Protein AF-A0A950MPV5-F1 (afdb_monomer)

Secondary structure (DSSP, 8-state):
------EEEEEEEEEEETTTTEEEEEEPPBTTTB-SEEEEEEES-HHHHHH--TT-EEEEEEEEETTEEEEEEEEE--HHHHSSTTHHHHHHHHHHHTT-----

Foldseek 3Di:
DPPQDWDKWKFFFADFDLVQQKTWTQTDDDPPPGHRHTDIAREPDSVLSVPDDGGWIWIFIWGDDPPHIHTHPIDTDDPVNVVPVPPVVVVVVVVVVVPDPPDD

Solvent-accessible surface area (backbone atoms only — not comparable to full-atom values): 6153 Å² total; per-residue (Å²): 131,84,68,73,68,65,43,82,44,44,31,34,28,66,41,71,38,73,91,79,32,36,37,32,27,39,33,52,59,39,89,100,77,44,70,64,42,78,46,76,28,39,44,83,53,66,65,62,52,71,73,54,54,62,76,40,38,36,36,29,31,42,38,64,56,92,93,47,56,30,48,39,81,76,40,80,53,56,72,70,65,75,66,47,75,60,59,63,61,53,56,57,52,58,57,58,66,74,64,65,76,89,77,129

Radius of gyration: 19.68 Å; Cα contacts (8 Å, |Δi|>4): 172; chains: 1; bounding box: 30×31×72 Å

Nearest PDB structures (foldseek):
  2vb3-assembly1_X  TM=8.362E-01  e=6.621E-05  Escherichia coli
  1zeq-assembly1_X  TM=8.185E-01  e=9.840E-05  Escherichia coli
  2qcp-assembly1_X  TM=8.170E-01  e=1.733E-04  Escherichia coli str. K-12 substr. W3110
  2pqa-assembly1_A  TM=4.362E-01  e=7.390E-02  Homo sapiens
  8u6x-assembly1_A  TM=5.128E-01  e=4.036E-01  Neisseria gonorrhoeae MS11

pLDDT: mean 77.22, std 16.52, range [36.12, 93.19]

Structure (mmCIF, N/CA/C/O backbone):
data_AF-A0A950MPV5-F1
#
_entry.id   AF-A0A950MPV5-F1
#
loop_
_atom_site.group_PDB
_atom_site.id
_atom_site.type_symbol
_atom_site.label_atom_id
_atom_site.label_alt_id
_atom_site.label_comp_id
_atom_site.label_asym_id
_atom_site.label_entity_id
_atom_site.label_seq_id
_atom_site.pdbx_PDB_ins_code
_atom_site.Cartn_x
_atom_site.Cartn_y
_atom_site.Cartn_z
_atom_site.occupancy
_atom_site.B_iso_or_equiv
_atom_site.auth_seq_id
_atom_site.auth_comp_id
_atom_site.auth_asym_id
_atom_site.auth_atom_id
_atom_site.pdbx_PDB_model_num
ATOM 1 N N . MET A 1 1 ? 19.387 19.567 -5.766 1.00 36.12 1 MET A N 1
ATOM 2 C CA . MET A 1 1 ? 17.984 19.523 -5.310 1.00 36.12 1 MET A CA 1
ATOM 3 C C . MET A 1 1 ? 17.475 18.129 -5.631 1.00 36.12 1 MET A C 1
ATOM 5 O O . MET A 1 1 ? 17.225 17.867 -6.796 1.00 36.12 1 MET A O 1
ATOM 9 N N . GLN A 1 2 ? 17.467 17.203 -4.667 1.00 39.09 2 GLN A N 1
ATOM 10 C CA . GLN A 1 2 ? 16.859 15.886 -4.887 1.00 39.09 2 GLN A CA 1
ATOM 11 C C . GLN A 1 2 ? 15.358 16.118 -4.967 1.00 39.09 2 GLN A C 1
ATOM 13 O O . GLN A 1 2 ? 14.735 16.523 -3.9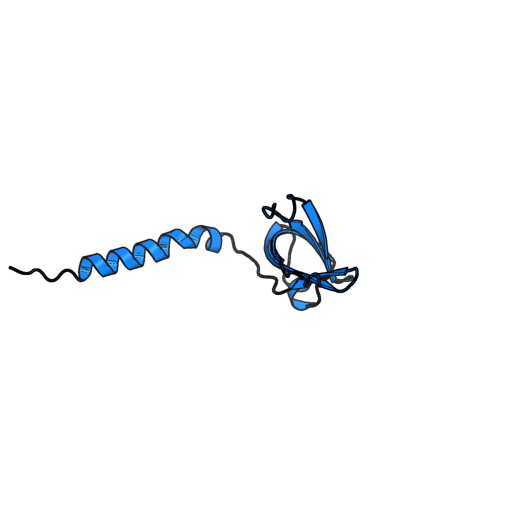84 1.00 39.09 2 GLN A O 1
ATOM 18 N N . ALA A 1 3 ? 14.815 16.002 -6.177 1.00 48.03 3 ALA A N 1
ATOM 19 C CA . ALA A 1 3 ? 13.382 15.995 -6.361 1.00 48.03 3 ALA A CA 1
ATOM 20 C C . ALA A 1 3 ? 12.829 14.872 -5.480 1.00 48.03 3 ALA A C 1
ATOM 22 O O . ALA A 1 3 ? 13.434 13.809 -5.365 1.00 48.03 3 ALA A O 1
ATOM 23 N N . ALA A 1 4 ? 11.709 15.127 -4.816 1.00 56.94 4 ALA A N 1
ATOM 24 C CA . ALA A 1 4 ? 10.892 14.071 -4.250 1.00 56.94 4 ALA A CA 1
ATOM 25 C C . ALA A 1 4 ? 10.417 13.195 -5.420 1.00 56.94 4 ALA A C 1
ATOM 27 O O . ALA A 1 4 ? 9.340 13.430 -5.964 1.00 56.94 4 ALA A O 1
ATOM 28 N N . GLU A 1 5 ? 11.270 12.283 -5.889 1.00 72.00 5 GLU A N 1
ATOM 29 C CA . GLU A 1 5 ? 10.980 11.439 -7.036 1.00 72.00 5 GLU A CA 1
ATOM 30 C C . GLU A 1 5 ? 9.854 10.501 -6.620 1.00 72.00 5 GLU A C 1
ATOM 32 O O . GLU A 1 5 ? 9.938 9.732 -5.662 1.00 72.00 5 GLU A O 1
ATOM 37 N N . MET A 1 6 ? 8.715 10.700 -7.269 1.00 82.56 6 MET A N 1
ATOM 38 C CA . MET A 1 6 ? 7.527 9.903 -7.052 1.00 82.56 6 MET A CA 1
ATOM 39 C C . MET A 1 6 ? 7.729 8.611 -7.834 1.00 82.56 6 MET A C 1
ATOM 41 O O . MET A 1 6 ? 7.761 8.636 -9.064 1.00 82.56 6 MET A O 1
ATOM 45 N N . HIS A 1 7 ? 7.880 7.490 -7.136 1.00 84.69 7 HIS A N 1
ATOM 46 C CA . HIS A 1 7 ? 8.132 6.204 -7.782 1.00 84.69 7 HIS A CA 1
ATOM 47 C C . HIS A 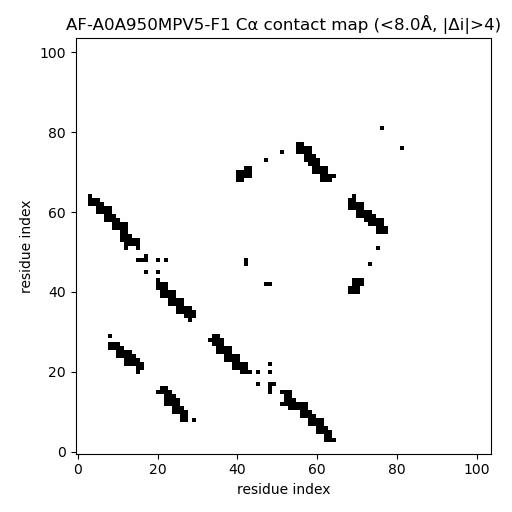1 7 ? 6.848 5.386 -7.842 1.00 84.69 7 HIS A C 1
ATOM 49 O O . HIS A 1 7 ? 6.139 5.231 -6.846 1.00 84.69 7 HIS A O 1
ATOM 55 N N . ALA A 1 8 ? 6.531 4.869 -9.028 1.00 86.06 8 ALA A N 1
ATOM 56 C CA . ALA A 1 8 ? 5.444 3.917 -9.184 1.00 86.06 8 ALA A CA 1
ATOM 57 C C . ALA A 1 8 ? 5.867 2.574 -8.579 1.00 86.06 8 ALA A C 1
ATOM 59 O O . ALA A 1 8 ? 6.880 2.001 -8.973 1.00 86.06 8 ALA A O 1
ATOM 60 N N . ALA A 1 9 ? 5.072 2.084 -7.637 1.00 87.31 9 ALA A N 1
ATOM 61 C CA . ALA A 1 9 ? 5.284 0.833 -6.940 1.00 87.31 9 ALA A CA 1
ATOM 62 C C . ALA A 1 9 ? 4.098 -0.108 -7.147 1.00 87.31 9 ALA A C 1
ATOM 64 O O . ALA A 1 9 ? 2.956 0.285 -7.420 1.00 87.31 9 ALA A O 1
ATOM 65 N N . LYS A 1 10 ? 4.402 -1.393 -7.044 1.00 90.00 10 LYS A N 1
ATOM 66 C CA . LYS A 1 10 ? 3.474 -2.497 -7.231 1.00 90.00 10 LYS A CA 1
ATOM 67 C C . LYS A 1 10 ? 3.669 -3.453 -6.068 1.00 90.00 10 LYS A C 1
ATOM 69 O O . LYS A 1 10 ? 4.800 -3.646 -5.634 1.00 90.00 10 LYS A O 1
ATOM 74 N N . GLY A 1 11 ? 2.586 -4.016 -5.554 1.00 90.94 11 GLY A N 1
ATOM 75 C CA . GLY A 1 11 ? 2.705 -4.931 -4.431 1.00 90.94 11 GLY A CA 1
ATOM 76 C C . GLY A 1 11 ? 1.407 -5.605 -4.038 1.00 90.94 11 GLY A C 1
ATOM 77 O O . GLY A 1 11 ? 0.356 -5.368 -4.637 1.00 90.94 11 GLY A O 1
ATOM 78 N N . ILE A 1 12 ? 1.492 -6.446 -3.014 1.00 92.06 12 ILE A N 1
ATOM 79 C CA . ILE A 1 12 ? 0.354 -7.164 -2.438 1.00 92.06 12 ILE A CA 1
ATOM 80 C C . ILE A 1 12 ? 0.104 -6.630 -1.035 1.00 92.06 12 ILE A C 1
ATOM 82 O O . ILE A 1 12 ? 1.019 -6.561 -0.214 1.00 92.06 12 ILE A O 1
ATOM 86 N N . VAL A 1 13 ? -1.142 -6.254 -0.752 1.00 93.06 13 VAL A N 1
ATOM 87 C CA . VAL A 1 13 ? -1.551 -5.836 0.590 1.00 93.06 13 VAL A CA 1
ATOM 88 C C . VAL A 1 13 ? -1.433 -7.026 1.534 1.00 93.06 13 VAL A C 1
ATOM 90 O O . VAL A 1 13 ? -2.085 -8.046 1.328 1.00 93.06 13 VAL A O 1
ATOM 93 N N . LEU A 1 14 ? -0.633 -6.892 2.584 1.00 93.00 14 LEU A N 1
ATOM 94 C CA . LEU A 1 14 ? -0.481 -7.915 3.617 1.00 93.00 14 LEU A CA 1
ATOM 95 C C . LEU A 1 14 ? -1.363 -7.613 4.824 1.00 93.00 14 LEU A C 1
ATOM 97 O O . LEU A 1 14 ? -1.989 -8.512 5.383 1.00 93.00 14 LEU A O 1
ATOM 101 N N . LYS A 1 15 ? -1.456 -6.335 5.203 1.00 92.88 15 LYS A N 1
ATOM 102 C CA . LYS A 1 15 ? -2.252 -5.887 6.344 1.00 92.88 15 LYS A CA 1
ATOM 103 C C . LYS A 1 15 ? -2.787 -4.478 6.119 1.00 92.88 15 LYS A C 1
ATOM 105 O O . LYS A 1 15 ? -2.146 -3.646 5.482 1.00 92.88 15 LYS A O 1
ATOM 110 N N . VAL A 1 16 ? -3.972 -4.223 6.664 1.00 92.06 16 VAL A N 1
ATOM 111 C CA . VAL A 1 16 ? -4.653 -2.930 6.603 1.00 92.06 16 VAL A CA 1
ATOM 112 C C . VAL A 1 16 ? -4.981 -2.493 8.025 1.00 92.06 16 VAL A C 1
ATOM 114 O O . VAL A 1 16 ? -5.725 -3.183 8.721 1.00 92.06 16 VAL A O 1
ATOM 117 N N . ASP A 1 17 ? -4.434 -1.360 8.456 1.00 89.94 17 ASP A N 1
ATOM 118 C CA . ASP A 1 17 ? -4.760 -0.724 9.729 1.00 89.94 17 ASP A CA 1
ATOM 119 C C . ASP A 1 17 ? -5.546 0.566 9.469 1.00 89.94 17 ASP A C 1
ATOM 121 O O . ASP A 1 17 ? -4.993 1.644 9.237 1.00 89.94 17 ASP A O 1
ATOM 125 N N . ALA A 1 18 ? -6.874 0.449 9.489 1.00 86.38 18 ALA A N 1
ATOM 126 C CA . ALA A 1 18 ? -7.771 1.580 9.277 1.00 86.38 18 ALA A CA 1
ATOM 127 C C . ALA A 1 18 ? -7.761 2.585 10.442 1.00 86.38 18 ALA A C 1
ATOM 129 O O . ALA A 1 18 ? -8.029 3.766 10.220 1.00 86.38 18 ALA A O 1
ATOM 130 N N . ALA A 1 19 ? -7.426 2.148 11.662 1.00 86.94 19 ALA A N 1
ATOM 131 C CA . ALA A 1 19 ? -7.379 3.019 12.835 1.00 86.94 19 ALA A CA 1
ATOM 132 C C . ALA A 1 19 ? -6.198 3.995 12.748 1.00 86.94 19 ALA A C 1
ATOM 134 O O . ALA A 1 19 ? -6.345 5.185 13.031 1.00 86.94 19 ALA A O 1
ATOM 135 N N . HIS A 1 20 ? -5.047 3.504 12.285 1.00 87.56 20 HIS A N 1
ATOM 136 C CA . HIS A 1 20 ? -3.825 4.290 12.125 1.00 87.56 20 HIS A CA 1
ATOM 137 C C . HIS A 1 20 ? -3.583 4.783 10.690 1.00 87.56 20 HIS A C 1
ATOM 139 O O . HIS A 1 20 ? -2.663 5.568 10.466 1.00 87.56 20 HIS A O 1
ATOM 145 N N . ARG A 1 21 ? -4.422 4.380 9.724 1.00 89.19 21 ARG A N 1
ATOM 146 C CA . ARG A 1 21 ? -4.256 4.639 8.279 1.00 89.19 21 ARG A CA 1
ATOM 147 C C . ARG A 1 21 ? -2.898 4.165 7.752 1.00 89.19 21 ARG A C 1
ATOM 149 O O . ARG A 1 21 ? -2.252 4.845 6.951 1.00 89.19 21 ARG A O 1
ATOM 156 N N . LEU A 1 22 ? -2.486 2.988 8.213 1.00 89.81 22 LEU A N 1
ATOM 157 C CA . LEU A 1 22 ? -1.261 2.314 7.800 1.00 89.81 22 LEU A CA 1
ATOM 158 C C . LEU A 1 22 ? -1.604 1.112 6.925 1.00 89.81 22 LEU A C 1
ATOM 160 O O . LEU A 1 22 ? -2.510 0.333 7.224 1.00 89.81 22 LEU A O 1
ATOM 164 N N . LEU A 1 23 ? -0.871 0.975 5.828 1.00 90.94 23 LEU A N 1
ATOM 165 C CA . LEU A 1 23 ? -1.006 -0.119 4.884 1.00 90.94 23 LEU A CA 1
ATOM 166 C C . LEU A 1 23 ? 0.328 -0.855 4.791 1.00 90.94 23 LEU A C 1
ATOM 168 O O . LEU A 1 23 ? 1.303 -0.289 4.301 1.00 90.94 23 LEU A O 1
ATOM 172 N N . THR A 1 24 ? 0.352 -2.111 5.225 1.00 93.19 24 THR A N 1
ATOM 173 C CA . THR A 1 24 ? 1.516 -2.986 5.067 1.00 93.19 24 THR A CA 1
ATOM 174 C C . THR A 1 24 ? 1.417 -3.665 3.712 1.00 93.19 24 THR A C 1
ATOM 176 O O . THR A 1 24 ? 0.470 -4.417 3.448 1.00 93.19 24 THR A O 1
ATOM 179 N N . VAL A 1 25 ? 2.382 -3.391 2.840 1.00 92.38 25 VAL A N 1
ATOM 180 C CA . VAL A 1 25 ? 2.419 -3.920 1.476 1.00 92.38 25 VAL A CA 1
ATOM 181 C C . VAL A 1 25 ? 3.741 -4.636 1.251 1.00 92.38 25 VAL A C 1
ATOM 183 O O . VAL A 1 25 ? 4.806 -4.103 1.557 1.00 92.38 25 VAL A O 1
ATOM 186 N N . SER A 1 26 ? 3.669 -5.829 0.665 1.00 92.00 26 SER A N 1
ATOM 187 C CA . SER A 1 26 ? 4.832 -6.468 0.056 1.00 92.00 26 SER A CA 1
ATOM 188 C C . SER A 1 26 ? 5.090 -5.786 -1.282 1.00 92.00 26 SER A C 1
ATOM 190 O O . SER A 1 26 ? 4.373 -6.043 -2.252 1.00 92.00 26 SER A O 1
ATOM 192 N N . CYS A 1 27 ? 6.041 -4.855 -1.311 1.00 89.69 27 CYS A N 1
ATOM 193 C CA . CYS A 1 27 ? 6.477 -4.213 -2.543 1.00 89.69 27 CYS A CA 1
ATOM 194 C C . CYS A 1 27 ? 7.267 -5.205 -3.395 1.00 89.69 27 CYS A C 1
ATOM 196 O O . CYS A 1 27 ? 8.134 -5.926 -2.903 1.00 89.69 27 CYS A O 1
ATOM 198 N N . GLU A 1 28 ? 6.988 -5.202 -4.692 1.00 88.38 28 GLU A N 1
ATOM 199 C CA . GLU A 1 28 ? 7.816 -5.859 -5.695 1.00 88.38 28 GLU A CA 1
ATOM 200 C C . GLU A 1 28 ? 9.132 -5.089 -5.878 1.00 88.38 28 GLU A C 1
ATOM 202 O O . GLU A 1 28 ? 9.199 -3.880 -5.640 1.00 88.38 28 GLU A O 1
ATOM 207 N N . ALA A 1 29 ? 10.174 -5.785 -6.336 1.00 87.06 29 ALA A N 1
ATOM 208 C CA . ALA A 1 29 ? 11.449 -5.153 -6.644 1.00 87.06 29 ALA A CA 1
ATOM 209 C C . ALA A 1 29 ? 11.271 -4.121 -7.769 1.00 87.06 29 ALA A C 1
ATOM 211 O O . ALA A 1 29 ? 10.755 -4.428 -8.846 1.00 87.06 29 ALA A O 1
ATOM 212 N N . ILE A 1 30 ? 11.729 -2.899 -7.521 1.00 80.12 30 ILE A N 1
ATOM 213 C CA . ILE A 1 30 ? 11.774 -1.805 -8.482 1.00 80.12 30 ILE A CA 1
ATOM 214 C C . ILE A 1 30 ? 13.227 -1.686 -8.961 1.00 80.12 30 ILE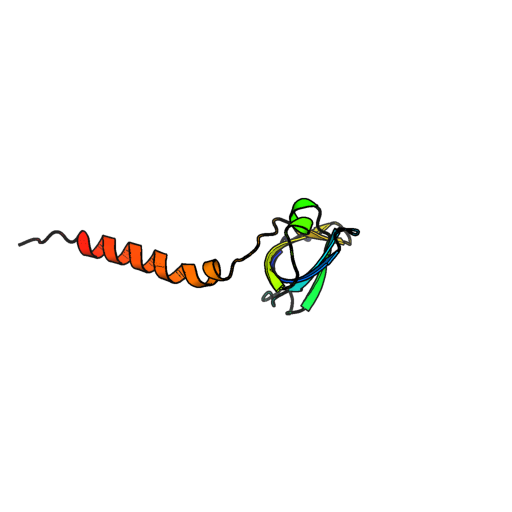 A C 1
ATOM 216 O O . ILE A 1 30 ? 14.095 -1.256 -8.190 1.00 80.12 30 ILE A O 1
ATOM 220 N N . PRO A 1 31 ? 13.521 -2.042 -10.225 1.00 77.75 31 PRO A N 1
ATOM 221 C CA . PRO A 1 31 ? 14.872 -1.968 -10.767 1.00 77.75 31 PRO A CA 1
ATOM 222 C C . PRO A 1 31 ? 15.477 -0.573 -10.587 1.00 77.75 31 PRO A C 1
ATOM 224 O O . PRO A 1 31 ? 14.839 0.426 -10.916 1.00 77.75 31 PRO A O 1
ATOM 227 N N . ASN A 1 32 ? 16.721 -0.512 -10.104 1.00 77.00 32 ASN A N 1
ATOM 228 C CA . ASN A 1 32 ? 17.457 0.728 -9.814 1.00 77.00 32 ASN A CA 1
ATOM 229 C C . ASN A 1 32 ? 16.860 1.607 -8.699 1.00 77.00 32 ASN A C 1
ATOM 231 O O . ASN A 1 32 ? 17.257 2.764 -8.571 1.00 77.00 32 ASN A O 1
ATOM 235 N N . TYR A 1 33 ? 15.933 1.080 -7.893 1.00 76.19 33 TYR A N 1
ATOM 236 C CA . TYR A 1 33 ? 15.328 1.824 -6.789 1.00 76.19 33 TYR A CA 1
ATOM 237 C C . TYR A 1 33 ? 15.282 1.032 -5.479 1.00 76.19 33 TYR A C 1
ATOM 239 O O . TYR A 1 33 ? 15.775 1.524 -4.467 1.00 76.19 33 TYR A O 1
ATOM 247 N N . MET A 1 34 ? 14.699 -0.173 -5.477 1.00 81.44 34 MET A N 1
ATOM 248 C CA . MET A 1 34 ? 14.443 -0.930 -4.245 1.00 81.44 34 MET A CA 1
ATOM 249 C C . MET A 1 34 ? 14.227 -2.422 -4.529 1.00 81.44 34 MET A C 1
ATOM 251 O O . MET A 1 34 ? 13.584 -2.774 -5.513 1.00 81.44 34 MET A O 1
ATOM 255 N N . ASP A 1 35 ? 14.722 -3.296 -3.656 1.00 85.12 35 ASP A N 1
ATOM 256 C CA . ASP A 1 35 ? 14.430 -4.734 -3.695 1.00 85.12 35 ASP A CA 1
ATOM 257 C C . ASP A 1 35 ? 13.000 -5.059 -3.238 1.00 85.12 35 ASP A C 1
ATOM 259 O O . ASP A 1 35 ? 12.303 -4.231 -2.655 1.00 85.12 35 ASP A O 1
ATOM 263 N N . ALA A 1 36 ? 12.543 -6.287 -3.490 1.00 87.44 36 ALA A N 1
ATOM 264 C CA . ALA A 1 36 ? 11.243 -6.723 -2.994 1.00 87.44 36 ALA A CA 1
ATOM 265 C C . ALA A 1 36 ? 11.272 -6.780 -1.458 1.00 87.44 36 ALA A C 1
ATOM 267 O O . ALA A 1 36 ? 11.971 -7.611 -0.876 1.00 87.44 36 ALA A O 1
ATOM 268 N N . MET A 1 37 ? 10.528 -5.890 -0.802 1.00 91.06 37 MET A N 1
ATOM 269 C CA . MET A 1 37 ? 10.495 -5.782 0.656 1.00 91.06 37 MET A CA 1
ATOM 270 C C . MET A 1 37 ? 9.093 -5.468 1.171 1.00 91.06 37 MET A C 1
ATOM 272 O O . MET A 1 37 ? 8.260 -4.883 0.478 1.00 91.06 37 MET A O 1
ATOM 276 N N . GLU A 1 38 ? 8.840 -5.844 2.419 1.00 92.06 38 GLU A N 1
ATOM 277 C CA . GLU A 1 38 ? 7.649 -5.434 3.155 1.00 92.06 38 GLU A CA 1
ATOM 278 C C . GLU A 1 38 ? 7.872 -4.043 3.758 1.00 92.06 38 GLU A C 1
ATOM 280 O O . GLU A 1 38 ? 8.865 -3.811 4.451 1.00 92.06 38 GLU A O 1
ATOM 285 N N . MET A 1 39 ? 6.956 -3.113 3.484 1.00 90.44 39 MET A N 1
ATOM 286 C CA . MET A 1 39 ? 6.956 -1.781 4.089 1.00 90.44 39 MET A CA 1
ATOM 287 C C . MET A 1 39 ? 5.556 -1.336 4.482 1.00 90.44 39 MET A C 1
ATOM 289 O O . MET A 1 39 ? 4.563 -1.636 3.812 1.00 90.44 39 MET A O 1
ATOM 293 N N . ASP A 1 40 ? 5.519 -0.526 5.534 1.00 91.12 40 ASP A N 1
ATOM 294 C CA . ASP A 1 40 ? 4.333 0.195 5.960 1.00 91.12 40 ASP A CA 1
ATOM 295 C C . ASP A 1 40 ? 4.283 1.569 5.291 1.00 91.12 40 ASP A C 1
ATOM 297 O O . ASP A 1 40 ? 5.194 2.390 5.422 1.00 91.12 40 ASP A O 1
ATOM 301 N N . PHE A 1 41 ? 3.185 1.839 4.593 1.00 90.56 41 PHE A N 1
ATOM 302 C CA . PHE A 1 41 ? 2.916 3.133 3.985 1.00 90.56 41 PHE A CA 1
ATOM 303 C C . PHE A 1 41 ? 1.736 3.804 4.674 1.00 90.56 41 PHE A C 1
ATOM 305 O O . PHE A 1 41 ? 0.677 3.207 4.868 1.00 90.56 41 PHE A O 1
ATOM 312 N N . SER A 1 42 ? 1.894 5.088 4.996 1.00 91.06 42 SER A N 1
ATOM 313 C CA . SER A 1 42 ? 0.761 5.903 5.432 1.00 91.06 42 SER A CA 1
ATOM 314 C C . SER A 1 42 ? -0.156 6.189 4.244 1.00 91.06 42 SER A C 1
ATOM 316 O O . SER A 1 42 ? 0.310 6.566 3.165 1.00 91.06 42 SER A O 1
ATOM 318 N N . VAL A 1 43 ? -1.465 6.063 4.439 1.00 89.81 43 VAL A N 1
ATOM 319 C CA . VAL A 1 43 ? -2.469 6.357 3.410 1.00 89.81 43 VAL A CA 1
ATOM 320 C C . VAL A 1 43 ? -3.256 7.594 3.818 1.00 89.81 43 VAL A C 1
ATOM 322 O O . VAL A 1 43 ? -3.802 7.684 4.915 1.00 89.81 43 VAL A O 1
ATOM 325 N N . ARG A 1 44 ? -3.301 8.593 2.934 1.00 88.31 44 ARG A N 1
ATOM 326 C CA . ARG A 1 44 ? -4.024 9.845 3.215 1.00 88.31 44 ARG A CA 1
ATOM 327 C C . ARG A 1 44 ? -5.525 9.721 3.020 1.00 88.31 44 ARG A C 1
ATOM 329 O O . ARG A 1 44 ? -6.276 10.417 3.694 1.00 88.31 44 ARG A O 1
ATOM 336 N N . ASP A 1 45 ? -5.923 8.871 2.084 1.00 86.00 45 ASP A N 1
ATOM 337 C CA . ASP A 1 45 ? -7.309 8.679 1.702 1.00 86.00 45 ASP A CA 1
ATOM 338 C C . ASP A 1 45 ? -7.937 7.552 2.545 1.00 86.00 45 ASP A C 1
ATOM 340 O O . ASP A 1 45 ? -7.527 6.394 2.422 1.00 86.00 45 ASP A O 1
ATOM 344 N N . PRO A 1 46 ? -8.873 7.860 3.459 1.00 83.94 46 PRO A N 1
ATOM 345 C CA . PRO A 1 46 ? -9.463 6.849 4.332 1.00 83.94 46 PRO A CA 1
ATOM 346 C C . PRO A 1 46 ? -10.358 5.866 3.566 1.00 83.94 46 PRO A C 1
ATOM 348 O O . PRO A 1 46 ? -10.461 4.707 3.968 1.00 83.94 46 PRO A O 1
ATOM 351 N N . GLU A 1 47 ? -10.973 6.293 2.460 1.00 85.31 47 GLU A N 1
ATOM 352 C CA . GLU A 1 47 ? -11.807 5.423 1.628 1.00 85.31 47 GLU A CA 1
ATOM 353 C C . GLU A 1 47 ? -10.960 4.385 0.890 1.00 85.31 47 GLU A C 1
ATOM 355 O O . GLU A 1 47 ? -11.357 3.224 0.787 1.00 85.31 47 GLU A O 1
ATOM 360 N N . ALA A 1 48 ? -9.757 4.758 0.449 1.00 83.19 48 ALA A N 1
ATOM 361 C CA . ALA A 1 48 ? -8.797 3.827 -0.123 1.00 83.19 48 ALA A CA 1
ATOM 362 C C . ALA A 1 48 ? -8.477 2.710 0.875 1.00 83.19 48 ALA A C 1
ATOM 364 O O . ALA A 1 48 ? -8.591 1.543 0.525 1.00 83.19 48 ALA A O 1
ATOM 365 N N . VAL A 1 49 ? -8.168 3.037 2.136 1.00 84.88 49 VAL A N 1
ATOM 366 C CA . VAL A 1 49 ? -7.890 2.027 3.177 1.00 84.88 49 VAL A CA 1
ATOM 367 C C . VAL A 1 49 ? -9.111 1.144 3.448 1.00 84.88 49 VAL A C 1
ATOM 369 O O . VAL A 1 49 ? -8.965 -0.068 3.573 1.00 84.88 49 VAL A O 1
ATOM 372 N N . ALA A 1 50 ? -10.315 1.721 3.488 1.00 85.31 50 ALA A N 1
ATOM 373 C CA . ALA A 1 50 ? -11.552 0.982 3.751 1.00 85.31 50 ALA A CA 1
ATOM 374 C C . ALA A 1 50 ? -11.892 -0.056 2.664 1.00 85.31 50 ALA A C 1
ATOM 376 O O . ALA A 1 50 ? -12.508 -1.081 2.957 1.00 85.31 50 ALA A O 1
ATOM 377 N N . ASN A 1 51 ? -11.482 0.194 1.418 1.00 85.12 51 ASN A N 1
ATOM 378 C CA . ASN A 1 51 ? -11.712 -0.707 0.287 1.00 85.12 51 ASN A CA 1
ATOM 379 C C . ASN A 1 51 ? -10.593 -1.744 0.084 1.00 85.12 51 ASN A C 1
ATOM 381 O O . ASN A 1 51 ? -10.738 -2.647 -0.744 1.00 85.12 51 ASN A O 1
ATOM 385 N N . LEU A 1 52 ? -9.485 -1.641 0.822 1.00 88.56 52 LEU A N 1
ATOM 386 C CA . LEU A 1 52 ? -8.364 -2.571 0.729 1.00 88.56 52 LEU A CA 1
ATOM 387 C C . LEU A 1 52 ? -8.524 -3.738 1.698 1.00 88.56 52 LEU A C 1
ATOM 389 O O . LEU A 1 52 ? -9.005 -3.599 2.822 1.00 88.56 52 LEU A O 1
ATOM 393 N N . LYS A 1 53 ? -8.072 -4.911 1.259 1.00 89.00 53 LYS A N 1
ATOM 394 C CA . LYS A 1 53 ? -8.047 -6.139 2.053 1.00 89.00 53 LYS A CA 1
ATOM 395 C C . LYS A 1 53 ? -6.718 -6.867 1.847 1.00 89.00 53 LYS A C 1
ATOM 397 O O . LYS A 1 53 ? -6.144 -6.779 0.757 1.00 89.00 53 LYS A O 1
ATOM 402 N N . PRO A 1 54 ? -6.244 -7.612 2.859 1.00 91.69 54 PRO A N 1
ATOM 403 C CA . PRO A 1 54 ? -5.120 -8.527 2.702 1.00 91.69 54 PRO A CA 1
ATOM 404 C C . PRO A 1 54 ? -5.302 -9.467 1.501 1.00 91.69 54 PRO A C 1
ATOM 406 O O . PRO A 1 54 ? -6.399 -9.972 1.264 1.00 91.69 54 PRO A O 1
ATOM 409 N N . GLY A 1 55 ? -4.229 -9.690 0.744 1.00 90.19 55 GLY A N 1
ATOM 410 C CA . GLY A 1 55 ? -4.195 -10.514 -0.467 1.00 90.19 55 GLY A CA 1
ATOM 411 C C . GLY A 1 55 ? -4.506 -9.770 -1.770 1.00 90.19 55 GLY A C 1
ATOM 412 O O . GLY A 1 55 ? -4.359 -10.345 -2.845 1.00 90.19 55 GLY A O 1
ATOM 413 N N . MET A 1 56 ? -4.910 -8.497 -1.717 1.00 89.69 56 MET A N 1
ATOM 414 C CA . MET A 1 56 ? -5.190 -7.717 -2.925 1.00 89.69 56 MET A CA 1
ATOM 415 C C . MET A 1 56 ? -3.897 -7.196 -3.558 1.00 89.69 56 MET A C 1
ATOM 417 O O . MET A 1 56 ? -3.094 -6.536 -2.897 1.00 89.69 56 MET A O 1
ATOM 421 N N . ALA A 1 57 ? -3.720 -7.442 -4.857 1.00 90.31 57 ALA A N 1
ATOM 422 C CA . ALA A 1 57 ? -2.667 -6.801 -5.633 1.00 90.31 57 ALA A CA 1
ATOM 423 C C . ALA A 1 57 ? -3.031 -5.332 -5.877 1.00 90.31 57 ALA A C 1
ATOM 425 O O . ALA A 1 57 ? -4.148 -5.014 -6.288 1.00 90.31 57 ALA A O 1
ATOM 426 N N . VAL A 1 58 ? -2.089 -4.4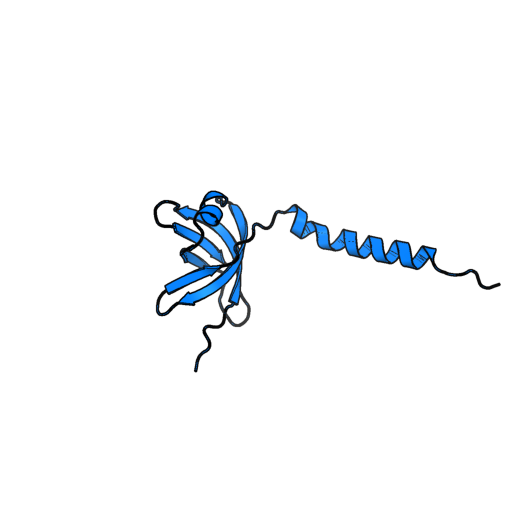26 -5.640 1.00 90.75 58 VAL A N 1
ATOM 427 C CA . VAL A 1 58 ? -2.281 -2.981 -5.763 1.00 90.75 58 VAL A CA 1
ATOM 428 C C . VAL A 1 58 ? -1.141 -2.332 -6.544 1.00 90.75 58 VAL A C 1
ATOM 430 O O . VAL A 1 58 ? -0.005 -2.806 -6.569 1.00 90.75 58 VAL A O 1
ATOM 433 N N . SER A 1 59 ? -1.457 -1.220 -7.200 1.00 90.50 59 SER A N 1
ATOM 434 C CA . SER A 1 59 ? -0.482 -0.291 -7.782 1.00 90.50 59 SER A CA 1
ATOM 435 C C . SER A 1 59 ? -0.649 1.053 -7.097 1.00 90.50 59 SER A C 1
ATOM 437 O O . SER A 1 59 ? -1.781 1.489 -6.907 1.00 90.50 59 SER A O 1
ATOM 439 N N . PHE A 1 60 ? 0.445 1.706 -6.735 1.00 91.25 60 PHE A N 1
ATOM 440 C CA . PHE A 1 60 ? 0.414 2.997 -6.055 1.00 91.25 60 PHE A CA 1
ATOM 441 C C . PHE A 1 60 ? 1.676 3.793 -6.369 1.00 91.25 60 PH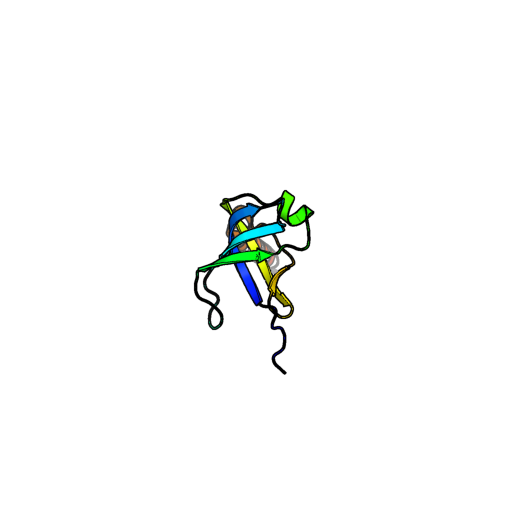E A C 1
ATOM 443 O O . PHE A 1 60 ? 2.651 3.268 -6.900 1.00 91.25 60 PHE A O 1
ATOM 450 N N . THR A 1 61 ? 1.663 5.078 -6.047 1.00 90.44 61 THR A N 1
ATOM 451 C CA . THR A 1 61 ? 2.836 5.940 -6.157 1.00 90.44 61 THR A CA 1
ATOM 452 C C . THR A 1 61 ? 3.368 6.239 -4.766 1.00 90.44 61 THR A C 1
ATOM 454 O O . THR A 1 61 ? 2.633 6.737 -3.911 1.00 90.44 61 THR A O 1
ATOM 457 N N . ILE A 1 62 ? 4.644 5.943 -4.542 1.00 88.94 62 ILE A N 1
ATOM 458 C CA . ILE A 1 62 ? 5.356 6.303 -3.320 1.00 88.94 62 ILE A CA 1
ATOM 459 C C . ILE A 1 62 ? 5.735 7.773 -3.430 1.00 88.94 62 ILE A C 1
ATOM 461 O O . ILE A 1 62 ? 6.395 8.181 -4.386 1.00 88.94 62 ILE A O 1
ATOM 465 N N . VAL A 1 63 ? 5.314 8.570 -2.450 1.00 88.06 63 VAL A N 1
ATOM 466 C CA . VAL A 1 63 ? 5.627 9.996 -2.406 1.00 88.06 63 VAL A CA 1
ATOM 467 C C . VAL A 1 63 ? 6.331 10.325 -1.091 1.00 88.06 63 VAL A C 1
ATOM 469 O O . VAL A 1 63 ? 5.725 10.176 -0.023 1.00 88.06 63 VAL A O 1
ATOM 472 N N . PRO A 1 64 ? 7.587 10.800 -1.130 1.00 85.75 64 PRO A N 1
ATOM 473 C CA . PRO A 1 64 ? 8.271 11.243 0.074 1.00 85.75 64 PRO A CA 1
ATOM 474 C C . PRO A 1 64 ? 7.721 12.593 0.548 1.00 85.75 64 PRO A C 1
ATOM 476 O O . PRO A 1 64 ? 7.480 13.516 -0.234 1.00 85.75 64 PRO A O 1
ATOM 479 N N . ARG A 1 65 ? 7.512 12.718 1.859 1.00 81.75 65 ARG A N 1
ATOM 480 C CA . ARG A 1 65 ? 7.089 13.945 2.541 1.00 81.75 65 ARG A CA 1
ATOM 481 C C . ARG A 1 65 ? 7.989 14.199 3.746 1.00 81.75 65 AR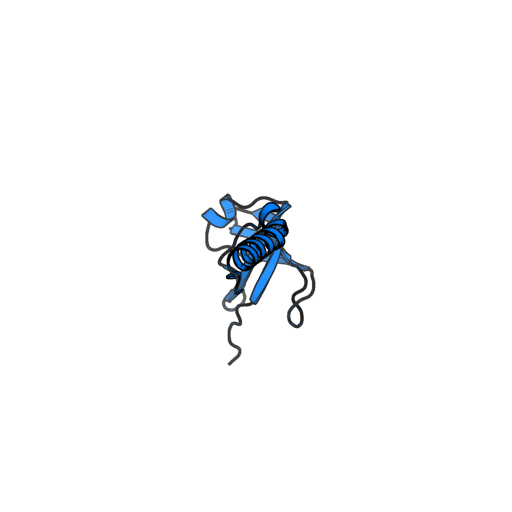G A C 1
ATOM 483 O O . ARG A 1 65 ? 7.650 13.863 4.877 1.00 81.75 65 ARG A O 1
ATOM 490 N N . GLY A 1 66 ? 9.123 14.850 3.515 1.00 81.69 66 GLY A N 1
ATOM 491 C CA . GLY A 1 66 ? 10.089 15.107 4.581 1.00 81.69 66 GLY A CA 1
ATOM 492 C C . GLY A 1 66 ? 10.742 13.803 5.036 1.00 81.69 66 GLY A C 1
ATOM 493 O O . GLY A 1 66 ? 11.545 13.252 4.293 1.00 81.69 66 GLY A O 1
ATOM 494 N N . LYS A 1 67 ? 10.400 13.323 6.237 1.00 78.62 67 LYS A N 1
ATOM 495 C CA . LYS A 1 67 ? 10.895 12.045 6.780 1.00 78.62 67 LYS 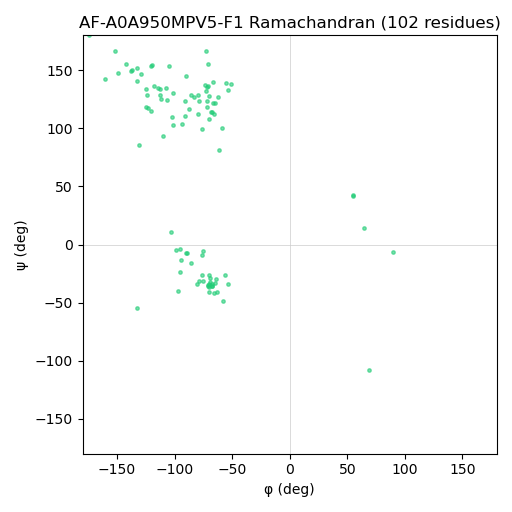A CA 1
ATOM 496 C C . LYS A 1 67 ? 9.964 10.857 6.531 1.00 78.62 67 LYS A C 1
ATOM 498 O O . LYS A 1 67 ? 10.401 9.726 6.706 1.00 78.62 67 LYS A O 1
ATOM 503 N N . ASP A 1 68 ? 8.726 11.109 6.118 1.00 79.69 68 ASP A N 1
ATOM 504 C CA . ASP A 1 68 ? 7.703 10.076 5.968 1.00 79.69 68 ASP A CA 1
ATOM 505 C C . ASP A 1 68 ? 7.458 9.729 4.497 1.00 79.69 68 ASP A C 1
ATOM 507 O O . ASP A 1 68 ? 7.627 10.562 3.601 1.00 79.69 68 ASP A O 1
ATOM 511 N N . LEU A 1 69 ? 6.995 8.506 4.250 1.00 84.31 69 LEU A N 1
ATOM 512 C CA . LEU A 1 69 ? 6.575 8.016 2.938 1.00 84.31 69 LEU A CA 1
ATOM 513 C C . LEU A 1 69 ? 5.074 7.731 2.977 1.00 84.31 69 LEU A C 1
ATOM 515 O O . LEU A 1 69 ? 4.568 7.123 3.923 1.00 84.31 69 LEU A O 1
ATOM 519 N N . TYR A 1 70 ? 4.347 8.170 1.951 1.00 90.38 70 TYR A N 1
ATOM 520 C CA . TYR A 1 70 ? 2.922 7.874 1.829 1.00 90.38 70 TYR A CA 1
ATOM 521 C C . TYR A 1 70 ? 2.586 7.305 0.455 1.00 90.38 70 TYR A C 1
ATOM 523 O O . TYR A 1 70 ? 3.188 7.678 -0.554 1.00 90.38 70 TYR A O 1
ATOM 531 N N . ALA A 1 71 ? 1.604 6.407 0.435 1.00 90.69 71 ALA A N 1
ATOM 532 C CA . ALA A 1 71 ? 1.062 5.847 -0.791 1.00 90.69 71 ALA A CA 1
ATOM 533 C C . ALA A 1 71 ? -0.028 6.777 -1.343 1.00 90.69 71 ALA A C 1
ATOM 535 O O . ALA A 1 71 ? -0.949 7.185 -0.626 1.00 90.69 71 ALA A O 1
ATOM 536 N N . LYS A 1 72 ? 0.088 7.123 -2.625 1.00 89.62 72 LYS A N 1
ATOM 537 C CA . LYS A 1 72 ? -0.873 7.939 -3.373 1.00 89.62 72 LYS A CA 1
ATOM 538 C C . LYS A 1 72 ? -1.427 7.139 -4.554 1.00 89.62 72 LYS A C 1
ATOM 540 O O . LYS A 1 72 ? -0.754 6.239 -5.052 1.00 89.62 72 LYS A O 1
ATOM 545 N N . ASP A 1 73 ? -2.637 7.484 -4.998 1.00 88.81 73 ASP A N 1
ATOM 546 C CA . ASP A 1 73 ? -3.264 6.922 -6.201 1.00 88.81 73 ASP A CA 1
ATOM 547 C C . ASP A 1 73 ? -3.337 5.379 -6.167 1.00 88.81 73 ASP A C 1
ATOM 549 O O . ASP A 1 73 ? -3.049 4.701 -7.152 1.00 88.81 73 ASP A O 1
ATOM 553 N N . ILE A 1 74 ? -3.707 4.817 -5.006 1.00 89.69 74 ILE A N 1
ATOM 554 C CA . ILE A 1 74 ? -3.788 3.365 -4.809 1.00 89.69 74 ILE A CA 1
ATOM 555 C C . ILE A 1 74 ? -4.911 2.796 -5.678 1.00 89.69 74 ILE A C 1
ATOM 557 O O . ILE A 1 74 ? -6.076 3.163 -5.533 1.00 89.69 74 ILE A O 1
ATOM 561 N N . ARG A 1 75 ? -4.561 1.864 -6.564 1.00 88.50 75 ARG A N 1
ATOM 562 C CA . ARG A 1 75 ? -5.497 1.145 -7.429 1.00 88.50 75 ARG A CA 1
ATOM 563 C C . ARG A 1 75 ? -5.359 -0.352 -7.241 1.00 88.50 75 ARG A C 1
ATOM 565 O O . ARG A 1 75 ? -4.267 -0.905 -7.370 1.00 88.50 75 ARG A O 1
ATOM 572 N N . VAL A 1 76 ? -6.485 -1.009 -6.998 1.00 88.50 76 VAL A N 1
ATOM 573 C CA . VAL A 1 76 ? -6.575 -2.468 -6.940 1.00 88.50 76 VAL A CA 1
ATOM 574 C C . VAL A 1 76 ? -6.403 -3.040 -8.344 1.00 88.50 76 VAL A C 1
ATOM 576 O O . VAL A 1 76 ? -7.099 -2.637 -9.273 1.00 88.50 76 VAL A O 1
ATOM 579 N N . ARG A 1 77 ? -5.485 -3.994 -8.496 1.00 83.19 77 ARG A N 1
ATOM 580 C CA . ARG A 1 77 ? -5.352 -4.818 -9.696 1.00 83.19 77 ARG A CA 1
ATOM 581 C C . ARG A 1 77 ? -6.144 -6.102 -9.490 1.00 83.19 77 ARG A C 1
ATOM 583 O O . ARG A 1 77 ? -5.713 -7.000 -8.773 1.00 83.19 77 ARG A O 1
ATOM 590 N N . SER A 1 78 ? -7.312 -6.195 -10.112 1.00 67.19 78 SER A N 1
ATOM 591 C CA . SER A 1 78 ? -8.040 -7.459 -10.243 1.00 67.19 78 SER A CA 1
ATOM 592 C C . SER A 1 78 ? -7.237 -8.401 -11.146 1.00 67.19 78 SER A C 1
ATOM 594 O O . SER A 1 78 ? -6.708 -7.959 -12.164 1.00 67.19 78 SER A O 1
ATOM 596 N N . MET A 1 79 ? -7.172 -9.693 -10.814 1.00 52.41 79 MET A N 1
ATOM 597 C CA . MET A 1 79 ? -6.456 -10.711 -11.607 1.00 52.41 79 MET A CA 1
ATOM 598 C C . MET A 1 79 ? -6.907 -10.731 -13.082 1.00 52.41 79 MET A C 1
ATOM 600 O O . MET A 1 79 ? -6.073 -10.829 -13.973 1.00 52.41 79 MET A O 1
ATOM 604 N N . ALA A 1 80 ? -8.193 -10.461 -13.343 1.00 53.50 80 ALA A N 1
ATOM 605 C CA . ALA A 1 80 ? -8.741 -10.307 -14.694 1.00 53.50 80 ALA A CA 1
ATOM 606 C C . ALA A 1 80 ? -8.033 -9.222 -15.534 1.00 53.50 80 ALA A C 1
ATOM 608 O O . ALA A 1 80 ? -8.000 -9.314 -16.757 1.00 53.50 80 ALA A O 1
ATOM 609 N N . ASN A 1 81 ? -7.434 -8.205 -14.903 1.00 48.28 81 ASN A N 1
ATOM 610 C CA . ASN A 1 81 ? -6.698 -7.145 -15.591 1.00 48.28 81 ASN A CA 1
ATOM 611 C C . ASN A 1 81 ? -5.228 -7.509 -15.877 1.00 48.28 81 ASN A C 1
ATOM 613 O O . ASN A 1 81 ? -4.619 -6.855 -16.712 1.00 48.28 81 ASN A O 1
ATOM 617 N N . LEU A 1 82 ? -4.655 -8.537 -15.229 1.00 51.00 82 LEU A N 1
ATOM 618 C CA . LEU A 1 82 ? -3.364 -9.107 -15.658 1.00 51.00 82 LEU A CA 1
ATOM 619 C C . LEU A 1 82 ? -3.531 -9.989 -16.907 1.00 51.00 82 LEU A C 1
ATOM 621 O O . LEU A 1 82 ? -2.597 -10.128 -17.688 1.00 51.00 82 LEU A O 1
ATOM 625 N N . GLU A 1 83 ? -4.721 -10.560 -17.105 1.00 48.69 83 GLU A N 1
ATOM 626 C CA . GLU A 1 83 ? -5.047 -11.438 -18.237 1.00 48.69 83 GLU A CA 1
ATOM 627 C C . GLU A 1 83 ? -5.709 -10.706 -19.417 1.00 48.69 83 GLU A C 1
ATOM 629 O O . GLU A 1 83 ? -5.958 -11.325 -20.447 1.00 48.69 83 GLU A O 1
ATOM 634 N N . S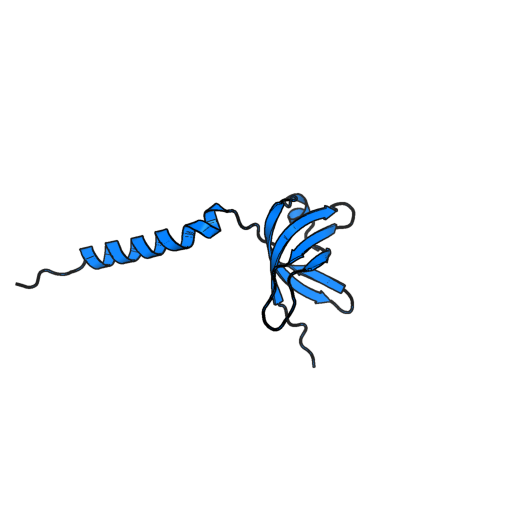ER A 1 84 ? -6.000 -9.402 -19.306 1.00 42.72 84 SER A N 1
ATOM 635 C CA . SER A 1 84 ? -6.723 -8.649 -20.351 1.00 42.72 84 SER A CA 1
ATOM 636 C C . SER A 1 84 ? -5.825 -8.008 -21.422 1.00 42.72 84 SER A C 1
ATOM 638 O O . SER A 1 84 ? -6.337 -7.540 -22.438 1.00 42.72 84 SER A O 1
ATOM 640 N N . GLU A 1 85 ? -4.498 -8.026 -21.273 1.00 51.16 85 GLU A N 1
ATOM 641 C CA . GLU A 1 85 ? -3.572 -7.511 -22.299 1.00 51.16 85 GLU A CA 1
ATOM 642 C C . GLU A 1 85 ? -3.341 -8.396 -23.561 1.00 51.16 85 GLU A C 1
ATOM 644 O O . GLU A 1 85 ? -2.722 -7.888 -24.495 1.00 51.16 85 GLU A O 1
ATOM 649 N N . PRO A 1 86 ? -3.853 -9.642 -23.723 1.00 51.91 86 PRO A N 1
ATOM 650 C CA . PRO A 1 86 ? -3.799 -10.347 -25.013 1.00 51.91 86 PRO A CA 1
ATOM 651 C C . PRO A 1 86 ? -5.064 -10.197 -25.877 1.00 51.91 86 PRO A C 1
ATOM 653 O O . PRO A 1 86 ? -4.986 -10.358 -27.096 1.00 51.91 86 PRO A O 1
ATOM 656 N N . LEU A 1 87 ? -6.239 -9.909 -25.296 1.00 53.25 87 LEU A N 1
ATOM 657 C CA . LEU A 1 87 ? -7.500 -9.956 -26.056 1.00 53.25 87 LEU A CA 1
ATOM 658 C C . LEU A 1 87 ? -7.743 -8.689 -26.894 1.00 53.25 87 LEU A C 1
ATOM 660 O O . LEU A 1 87 ? -8.250 -8.777 -28.014 1.00 53.25 87 LEU A O 1
ATOM 664 N N . G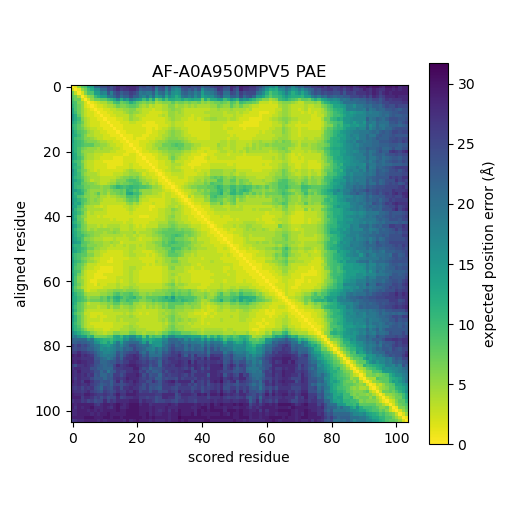LU A 1 88 ? -7.313 -7.523 -26.407 1.00 55.03 88 GLU A N 1
ATOM 665 C CA . GLU A 1 88 ? -7.409 -6.259 -27.156 1.00 55.03 88 GLU A CA 1
ATOM 666 C C . GLU A 1 88 ? -6.450 -6.222 -28.362 1.00 55.03 88 GLU A C 1
ATOM 668 O O . GLU A 1 88 ? -6.800 -5.689 -29.418 1.00 55.03 88 GLU A O 1
ATOM 673 N N . ALA A 1 89 ? -5.282 -6.872 -28.267 1.00 53.56 89 ALA A N 1
ATOM 674 C CA . ALA A 1 89 ? -4.352 -7.009 -29.391 1.00 53.56 89 ALA A CA 1
ATOM 675 C C . ALA A 1 89 ? -4.918 -7.905 -30.512 1.00 53.56 89 ALA A C 1
ATOM 677 O O . ALA A 1 89 ? -4.735 -7.614 -31.696 1.00 53.56 89 ALA A O 1
ATOM 678 N N . GLY A 1 90 ? -5.668 -8.956 -30.158 1.00 57.81 90 GLY A N 1
ATOM 679 C CA . GLY A 1 90 ? -6.332 -9.826 -31.135 1.00 57.81 90 GLY A CA 1
ATOM 680 C C . GLY A 1 90 ? -7.463 -9.129 -31.902 1.00 57.81 90 GLY A C 1
ATOM 681 O O . GLY A 1 90 ? -7.657 -9.372 -33.095 1.00 57.81 90 GLY A O 1
ATOM 682 N N . LYS A 1 91 ? -8.185 -8.211 -31.250 1.00 55.84 91 LYS A N 1
ATOM 683 C CA . LYS A 1 91 ? -9.327 -7.508 -31.853 1.00 55.84 91 LYS A CA 1
ATOM 684 C C . LYS A 1 91 ? -8.912 -6.515 -32.946 1.00 55.84 91 LYS A C 1
ATOM 686 O O . LYS A 1 91 ? -9.621 -6.369 -33.941 1.00 55.84 91 LYS A O 1
ATOM 691 N N . LEU A 1 92 ? -7.749 -5.876 -32.799 1.00 57.00 92 LEU A N 1
ATOM 692 C CA . LEU A 1 92 ? -7.184 -4.969 -33.808 1.00 57.00 92 LEU A CA 1
ATOM 693 C C . LEU A 1 92 ? -6.677 -5.718 -35.052 1.00 57.00 92 LEU A C 1
ATOM 695 O O . LEU A 1 92 ? -6.857 -5.231 -36.168 1.00 57.00 92 LEU A O 1
ATOM 699 N N . ALA A 1 93 ? -6.112 -6.919 -34.887 1.00 58.50 93 ALA A N 1
ATOM 700 C CA . ALA A 1 93 ? -5.675 -7.748 -36.014 1.00 58.50 93 ALA A CA 1
ATOM 701 C C . ALA A 1 93 ? -6.859 -8.226 -36.878 1.00 58.50 93 ALA A C 1
ATOM 703 O O . ALA A 1 93 ? -6.797 -8.157 -38.105 1.00 58.50 93 ALA A O 1
ATOM 704 N N . ALA A 1 94 ? -7.969 -8.630 -36.249 1.00 59.72 94 ALA A N 1
ATOM 705 C CA . ALA A 1 94 ? -9.158 -9.109 -36.959 1.00 59.72 94 ALA A CA 1
ATOM 706 C C . ALA A 1 94 ? -9.834 -8.024 -37.820 1.00 59.72 94 ALA A C 1
ATOM 708 O O . ALA A 1 94 ? -10.361 -8.318 -38.892 1.00 59.72 94 ALA A O 1
ATOM 709 N N . LEU A 1 95 ? -9.794 -6.760 -37.386 1.00 59.03 95 LEU A N 1
ATOM 710 C CA . LEU A 1 95 ? -10.345 -5.639 -38.155 1.00 59.03 95 LEU A CA 1
ATOM 711 C C . LEU A 1 95 ? -9.454 -5.250 -39.348 1.00 59.03 95 LEU A C 1
ATOM 713 O O . LEU A 1 95 ? -9.976 -4.837 -40.382 1.00 59.03 95 LEU A O 1
ATOM 717 N N . HIS A 1 96 ? -8.131 -5.419 -39.240 1.00 57.50 96 HIS A N 1
ATOM 718 C CA . HIS A 1 96 ? -7.199 -5.133 -40.336 1.00 57.50 96 HIS A CA 1
ATOM 719 C C . HIS A 1 96 ? -7.311 -6.156 -41.483 1.00 57.50 96 HIS A C 1
ATOM 721 O O . HIS A 1 96 ? -7.202 -5.788 -42.651 1.00 57.50 96 HIS A O 1
ATOM 727 N N . GLU A 1 97 ? -7.581 -7.427 -41.170 1.00 57.31 97 GLU A N 1
ATOM 728 C CA . GLU A 1 97 ? -7.757 -8.493 -42.169 1.00 57.31 97 GLU A CA 1
ATOM 729 C C . GLU A 1 97 ? -9.031 -8.295 -43.018 1.00 57.31 97 GLU A C 1
ATOM 731 O O . GLU A 1 97 ? -9.025 -8.545 -44.222 1.00 57.31 97 GLU A O 1
ATOM 736 N N . ALA A 1 98 ? -10.108 -7.779 -42.415 1.00 59.72 98 ALA A N 1
ATOM 737 C CA . ALA A 1 98 ? -11.393 -7.553 -43.085 1.00 59.72 98 ALA A CA 1
ATOM 738 C C . ALA A 1 98 ? -11.420 -6.314 -44.004 1.00 59.72 98 ALA A C 1
ATOM 740 O O . ALA A 1 98 ? -12.384 -6.119 -44.742 1.00 59.72 98 ALA A O 1
ATOM 741 N N . MET A 1 99 ? -10.381 -5.472 -43.967 1.00 59.09 99 MET A N 1
ATOM 742 C CA . MET A 1 99 ? -10.280 -4.244 -44.766 1.00 59.09 99 MET A CA 1
ATOM 743 C C . MET A 1 99 ? -9.342 -4.360 -45.973 1.00 59.09 99 MET A C 1
ATOM 745 O O . MET A 1 99 ? -9.062 -3.340 -46.600 1.00 59.09 99 MET A O 1
ATOM 749 N N . ARG A 1 100 ? -8.863 -5.557 -46.350 1.00 51.69 100 ARG A N 1
ATOM 750 C CA . ARG A 1 100 ? -8.141 -5.713 -47.623 1.00 51.69 100 ARG A CA 1
ATOM 751 C C . ARG A 1 100 ? -9.112 -5.521 -48.799 1.00 51.69 100 ARG A C 1
ATOM 753 O O . ARG A 1 100 ? -9.990 -6.363 -48.975 1.00 51.69 100 ARG A O 1
ATOM 760 N N . PRO A 1 101 ? -8.973 -4.469 -49.630 1.00 54.31 101 PRO A N 1
ATOM 761 C CA . PRO A 1 101 ? -9.717 -4.404 -50.874 1.00 54.31 101 PRO A CA 1
ATOM 762 C C . PRO A 1 101 ? -9.123 -5.439 -51.832 1.00 54.31 101 PRO A C 1
ATOM 764 O O . PRO A 1 101 ? -7.949 -5.364 -52.202 1.00 54.31 101 PRO A O 1
ATOM 767 N N . GLU A 1 102 ? -9.935 -6.415 -52.231 1.00 58.84 102 GLU A N 1
ATOM 768 C CA . GLU A 1 102 ? -9.631 -7.304 -53.348 1.00 58.84 102 GLU A CA 1
ATOM 769 C C . GLU A 1 102 ? -9.453 -6.444 -54.602 1.00 58.84 102 GLU A C 1
ATOM 771 O O . GLU A 1 102 ? -10.421 -5.971 -55.199 1.00 58.84 102 GLU A O 1
ATOM 776 N N . THR A 1 103 ? -8.201 -6.180 -54.974 1.00 50.25 103 THR A N 1
ATOM 777 C CA . THR A 1 103 ? -7.898 -5.494 -56.228 1.00 50.25 103 THR A CA 1
ATOM 778 C C . THR A 1 103 ? -7.467 -6.554 -57.229 1.00 50.25 103 THR A C 1
ATOM 780 O O . THR A 1 103 ? -6.384 -7.127 -57.132 1.00 50.25 103 THR A O 1
ATOM 783 N N . LYS A 1 104 ? -8.434 -6.852 -58.095 1.00 42.00 104 LYS A N 1
ATOM 784 C CA . LYS A 1 104 ? -8.387 -7.649 -59.320 1.00 42.00 104 LYS A CA 1
ATOM 785 C C . LYS A 1 104 ? -7.237 -7.267 -60.252 1.00 42.00 104 LYS A C 1
ATOM 787 O O . LYS A 1 104 ? -6.944 -6.054 -60.340 1.00 42.00 104 LYS A O 1
#

Mean predicted aligned error: 11.75 Å

Sequence (104 aa):
MQAAEMHAAKGIVLKVDAAHRLLTVSCEAIPNYMDAMEMDFSVRDPEAVANLKPGMAVSFTIVPRGKDLYAKDIRVRSMANLESEPLEAGKLAALHEAMRPETK